Protein AF-A0A7S1KWK2-F1 (afdb_monomer_lite)

Radius of gyration: 17.27 Å; chains: 1; bounding box: 36×42×47 Å

Sequence (120 aa):
AFYGSLAQRAAGAGFAVDVFACSLDQVGLHEMKVFAERTGGYVVMADSFSIHVFRDSFCRVFDCDDDGQLRLGFDAELEVFASRDVGCCGAIGGLSSLGKRGPCVAESEIGCGGTSRWAL

Organism: Alexandrium catenella (NCBI:txid2925)

pLDDT: mean 95.95, std 2.34, range [73.94, 98.12]

Foldseek 3Di:
DVLLVVLVVCLVVQHQDAAAEAAPDDDCCVVNVSRCQANVYYYHYYNDCPDPSNVVVVVLQQDADPVRHGPDDTFDKAADDDDQVAADQADGGHKADPQAADSRFDPHHDHHGNHRMITD

InterPro domains:
  IPR006896 Sec23/Sec24, trunk domain [PF04811] (2-62)
  IPR036465 von Willebrand factor A-like domain superfamily [G3DSA:3.40.50.410] (1-66)
  IPR036465 von Willebrand factor A-like domain superfamily [SSF53300] (2-63)
  IPR037364 Protein transport protein Sec23 [PTHR11141] (2-119)

Structure (mmCIF, N/CA/C/O backbone):
data_AF-A0A7S1KWK2-F1
#
_entry.id   AF-A0A7S1KWK2-F1
#
loop_
_atom_site.group_PDB
_atom_site.id
_atom_site.type_symbol
_atom_site.label_atom_id
_atom_site.label_alt_id
_atom_site.label_comp_id
_atom_site.label_asym_id
_atom_site.label_entity_id
_atom_site.label_seq_id
_atom_site.pdbx_PDB_ins_code
_atom_site.Cartn_x
_atom_site.Cartn_y
_atom_site.Cartn_z
_atom_site.occupancy
_atom_site.B_iso_or_equiv
_atom_site.auth_seq_id
_atom_site.auth_comp_id
_atom_site.auth_asym_id
_atom_site.auth_atom_id
_atom_site.pdbx_PDB_model_num
ATOM 1 N N . ALA A 1 1 ? -2.460 17.843 -1.605 1.00 73.94 1 ALA A N 1
ATOM 2 C CA . ALA A 1 1 ? -1.597 17.707 -2.800 1.00 73.94 1 ALA A CA 1
ATOM 3 C C . ALA A 1 1 ? -2.228 16.716 -3.781 1.00 73.94 1 ALA A C 1
ATOM 5 O O . ALA A 1 1 ? -3.014 15.885 -3.338 1.00 73.94 1 ALA A O 1
ATOM 6 N N . PHE A 1 2 ? -1.907 16.812 -5.076 1.00 96.50 2 PHE A N 1
ATOM 7 C CA . PHE A 1 2 ? -2.543 16.060 -6.174 1.00 96.50 2 PHE A CA 1
ATOM 8 C C . PHE A 1 2 ? -2.559 14.532 -5.976 1.00 96.50 2 PHE A C 1
ATOM 10 O O . PHE A 1 2 ? -3.626 13.927 -6.006 1.00 96.50 2 PHE A O 1
ATOM 17 N N . TYR A 1 3 ? -1.415 13.903 -5.687 1.00 97.50 3 TYR A N 1
ATO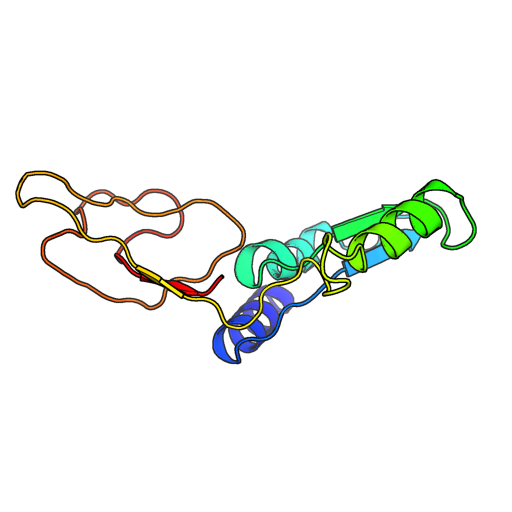M 18 C CA . TYR A 1 3 ? -1.361 12.444 -5.505 1.00 97.50 3 TYR A CA 1
ATOM 19 C C . TYR A 1 3 ? -2.135 11.954 -4.279 1.00 97.50 3 TYR A C 1
ATOM 21 O O . TYR A 1 3 ? -2.722 10.880 -4.315 1.00 97.50 3 TYR A O 1
ATOM 29 N N . GLY A 1 4 ? -2.224 12.765 -3.221 1.00 95.81 4 GLY A N 1
ATOM 30 C CA . GLY A 1 4 ? -3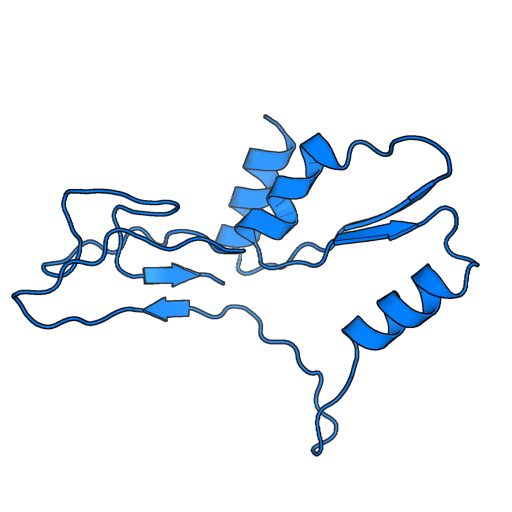.003 12.414 -2.034 1.00 95.81 4 GLY A CA 1
ATOM 31 C C . GLY A 1 4 ? -4.500 12.269 -2.323 1.00 95.81 4 GLY A C 1
ATOM 32 O O . GLY A 1 4 ? -5.125 11.339 -1.821 1.00 95.81 4 GLY A O 1
ATOM 33 N N . SER A 1 5 ? -5.075 13.142 -3.162 1.00 96.69 5 SER A N 1
ATOM 34 C CA . SER A 1 5 ? -6.494 13.032 -3.532 1.00 96.69 5 SER A CA 1
ATOM 35 C C . SER A 1 5 ? -6.756 11.859 -4.478 1.00 96.69 5 SER A C 1
ATOM 37 O O . SER A 1 5 ? -7.808 11.231 -4.388 1.00 96.69 5 SER A O 1
ATOM 39 N N . LEU A 1 6 ? -5.802 11.524 -5.352 1.00 97.44 6 LEU A N 1
ATOM 40 C CA . LEU A 1 6 ? -5.887 10.330 -6.194 1.00 97.44 6 LEU A CA 1
ATOM 41 C C . LEU A 1 6 ? -5.778 9.041 -5.377 1.00 97.44 6 LEU A C 1
ATOM 43 O O . LEU A 1 6 ? -6.608 8.156 -5.553 1.00 97.44 6 LEU A O 1
ATOM 47 N N . ALA A 1 7 ? -4.821 8.955 -4.453 1.00 96.56 7 ALA A N 1
ATOM 48 C CA . ALA A 1 7 ? -4.659 7.795 -3.582 1.00 96.56 7 ALA A CA 1
ATOM 49 C C . ALA A 1 7 ? -5.896 7.571 -2.702 1.00 96.56 7 ALA A C 1
ATOM 51 O O . ALA A 1 7 ? -6.360 6.446 -2.565 1.00 96.56 7 ALA A O 1
ATOM 52 N N . GLN A 1 8 ? -6.493 8.645 -2.173 1.00 94.56 8 GLN A N 1
ATOM 53 C CA . GLN A 1 8 ? -7.749 8.547 -1.427 1.00 94.56 8 GLN A CA 1
ATOM 54 C C . GLN A 1 8 ? -8.910 8.039 -2.296 1.00 94.56 8 GLN A C 1
ATOM 56 O O . GLN A 1 8 ? -9.720 7.244 -1.827 1.00 94.56 8 GLN A O 1
ATOM 61 N N . ARG A 1 9 ? -8.993 8.473 -3.560 1.00 96.88 9 ARG A N 1
ATOM 62 C CA . ARG A 1 9 ? -10.001 7.971 -4.507 1.00 96.88 9 ARG A CA 1
ATOM 63 C C . ARG A 1 9 ? -9.793 6.498 -4.853 1.00 96.88 9 ARG A C 1
ATOM 65 O O . ARG A 1 9 ? -10.779 5.780 -4.936 1.00 96.88 9 ARG A O 1
ATOM 72 N N . ALA A 1 10 ? -8.549 6.070 -5.066 1.00 96.81 10 ALA A N 1
ATOM 73 C CA . ALA A 1 10 ? -8.218 4.677 -5.361 1.00 96.81 10 ALA A CA 1
ATOM 74 C C . ALA A 1 10 ? -8.549 3.764 -4.172 1.00 96.81 10 ALA A C 1
ATOM 76 O O . ALA A 1 10 ? -9.300 2.808 -4.339 1.00 96.81 10 ALA A O 1
ATOM 77 N N . ALA A 1 11 ? -8.104 4.135 -2.965 1.00 95.06 11 ALA A N 1
ATOM 78 C CA . ALA A 1 11 ? -8.408 3.399 -1.739 1.00 95.06 11 ALA A CA 1
ATOM 79 C C . ALA A 1 11 ? -9.923 3.295 -1.493 1.00 95.06 11 ALA A C 1
ATOM 81 O O . ALA A 1 11 ? -10.435 2.222 -1.204 1.00 95.06 11 ALA A O 1
ATOM 82 N N . GLY A 1 12 ? -10.667 4.394 -1.675 1.00 93.44 12 GLY A N 1
ATOM 83 C CA . GLY A 1 12 ? -12.127 4.389 -1.529 1.00 93.44 12 GLY A CA 1
ATOM 84 C C . GLY A 1 12 ? -12.876 3.569 -2.588 1.00 93.44 12 GLY A C 1
ATOM 85 O O . GLY A 1 12 ? -14.059 3.301 -2.407 1.00 93.44 12 GLY A O 1
ATOM 86 N N . ALA A 1 13 ? -12.211 3.193 -3.682 1.00 94.94 13 ALA A N 1
ATOM 87 C CA . ALA A 1 13 ? -12.751 2.337 -4.735 1.00 94.94 13 ALA A CA 1
ATOM 88 C C . ALA A 1 13 ? -12.262 0.878 -4.641 1.00 94.94 13 ALA A C 1
ATOM 90 O O . ALA A 1 13 ? -12.579 0.096 -5.534 1.00 94.94 13 ALA A O 1
ATOM 91 N N . GLY A 1 14 ? -11.483 0.520 -3.611 1.00 94.81 14 GLY A N 1
ATOM 92 C CA . GLY A 1 14 ? -10.914 -0.825 -3.458 1.00 94.81 14 GLY A CA 1
ATOM 93 C C . GLY A 1 14 ? -9.778 -1.134 -4.443 1.00 94.81 14 GLY A C 1
ATOM 94 O O . GLY A 1 14 ? -9.516 -2.295 -4.747 1.00 94.81 14 GLY A O 1
ATOM 95 N N . PHE A 1 15 ? -9.115 -0.109 -4.994 1.00 96.06 15 PHE A N 1
ATOM 96 C CA . PHE A 1 15 ? -8.027 -0.286 -5.959 1.00 96.06 15 PHE A CA 1
ATOM 97 C C . PHE A 1 15 ? -6.650 -0.135 -5.317 1.00 96.06 15 PHE A C 1
ATOM 99 O O . PHE A 1 15 ? -6.358 0.895 -4.707 1.00 96.06 15 PHE A O 1
ATOM 106 N N . ALA A 1 16 ? -5.781 -1.113 -5.575 1.00 95.62 16 ALA A N 1
ATOM 107 C CA . ALA A 1 16 ? -4.345 -1.015 -5.345 1.00 95.62 16 ALA A CA 1
ATOM 108 C C . ALA A 1 16 ? -3.660 -0.202 -6.460 1.00 95.62 16 ALA A C 1
ATOM 110 O O . ALA A 1 16 ? -4.049 -0.274 -7.629 1.00 95.62 16 ALA A O 1
ATOM 111 N N . VAL A 1 17 ? -2.635 0.577 -6.105 1.00 97.38 17 VAL A N 1
ATOM 112 C CA . VAL A 1 17 ? -1.812 1.342 -7.049 1.00 97.38 17 VAL A CA 1
ATOM 113 C C . VAL A 1 17 ? -0.336 1.063 -6.788 1.00 97.38 17 VAL A C 1
ATOM 115 O O . VAL A 1 17 ? 0.225 1.529 -5.796 1.00 97.38 17 VAL A O 1
ATOM 118 N N . ASP A 1 18 ? 0.295 0.356 -7.723 1.00 97.44 18 ASP A N 1
ATOM 119 C CA . ASP A 1 18 ? 1.727 0.062 -7.697 1.00 97.44 18 ASP A CA 1
ATOM 120 C C . ASP A 1 18 ? 2.532 1.129 -8.454 1.00 97.44 18 ASP A C 1
ATOM 122 O O . ASP A 1 18 ? 2.102 1.651 -9.487 1.00 97.44 18 ASP A O 1
ATOM 126 N N . VAL A 1 19 ? 3.740 1.428 -7.974 1.00 97.25 19 VAL A N 1
ATOM 127 C CA . VAL A 1 19 ? 4.677 2.363 -8.605 1.00 97.25 19 VAL A CA 1
ATOM 128 C C . VAL A 1 19 ? 5.978 1.642 -8.944 1.00 97.25 19 VAL A C 1
ATOM 130 O O . VAL A 1 19 ? 6.837 1.421 -8.090 1.00 97.25 19 VAL A O 1
ATOM 133 N N . PHE A 1 20 ? 6.142 1.326 -10.226 1.00 97.12 20 PHE A N 1
ATOM 134 C CA . PHE A 1 20 ? 7.377 0.794 -10.797 1.00 97.12 20 PHE A CA 1
ATOM 135 C C . PHE A 1 20 ? 8.140 1.922 -11.494 1.00 97.12 20 PHE A C 1
ATOM 137 O O . PHE A 1 20 ? 7.766 2.347 -12.587 1.00 97.12 20 PHE A O 1
ATOM 144 N N . ALA A 1 21 ? 9.203 2.421 -10.868 1.00 96.31 21 ALA A N 1
ATOM 145 C CA . ALA A 1 21 ? 9.949 3.568 -11.369 1.00 96.31 21 ALA A CA 1
ATOM 146 C C . ALA A 1 21 ? 11.405 3.201 -11.667 1.00 96.31 21 ALA A C 1
ATOM 148 O O . ALA A 1 21 ? 12.168 2.881 -10.758 1.00 96.31 21 ALA A O 1
ATOM 149 N N . CYS A 1 22 ? 11.794 3.273 -12.942 1.00 96.38 22 CYS A N 1
ATOM 150 C CA . CYS A 1 22 ? 13.168 3.028 -13.364 1.00 96.38 22 CYS A CA 1
ATOM 151 C C . CYS A 1 22 ? 13.775 4.254 -14.043 1.00 96.38 22 CYS A C 1
ATOM 153 O O . CYS A 1 22 ? 13.293 4.663 -15.099 1.00 96.38 22 CYS A O 1
ATOM 155 N N . SER A 1 23 ? 14.808 4.838 -13.440 1.00 96.69 23 SER A N 1
ATOM 156 C CA . SER A 1 23 ? 15.481 6.038 -13.941 1.00 96.69 23 SER A CA 1
ATOM 157 C C . SER A 1 23 ? 16.803 6.253 -13.202 1.00 96.69 23 SER A C 1
ATOM 159 O O . SER A 1 23 ? 16.900 5.940 -12.020 1.00 96.69 23 SER A O 1
ATOM 161 N N . LEU A 1 24 ? 17.796 6.838 -13.879 1.00 95.75 24 LEU A N 1
ATOM 162 C CA . LEU A 1 24 ? 19.030 7.316 -13.236 1.00 95.75 24 LEU A CA 1
ATOM 163 C C . LEU A 1 24 ? 18.801 8.600 -12.419 1.00 95.75 24 LEU A C 1
ATOM 165 O O . LEU A 1 24 ? 19.543 8.877 -11.480 1.00 95.75 24 LEU A O 1
ATOM 169 N N . ASP A 1 25 ? 17.762 9.362 -12.768 1.00 97.31 25 ASP A N 1
ATOM 170 C CA . ASP A 1 25 ? 17.330 10.577 -12.074 1.00 97.31 25 ASP A CA 1
ATOM 171 C C . ASP A 1 25 ? 16.062 10.346 -11.238 1.00 97.31 25 ASP A C 1
ATOM 173 O O . ASP A 1 25 ? 15.321 9.379 -11.438 1.00 97.31 25 ASP A O 1
ATOM 177 N N . GLN A 1 26 ? 15.764 11.278 -10.327 1.00 95.94 26 GLN A N 1
ATOM 178 C CA . GLN A 1 26 ? 14.557 11.228 -9.500 1.00 95.94 26 GLN A CA 1
ATOM 179 C C . GLN A 1 26 ? 13.270 11.293 -10.334 1.00 95.94 26 GLN A C 1
ATOM 181 O O . GLN A 1 26 ? 13.113 12.127 -11.220 1.00 95.94 26 GLN A O 1
ATOM 186 N N . VAL A 1 27 ? 12.305 10.448 -9.968 1.00 95.56 27 VAL A N 1
ATOM 187 C CA . VAL A 1 27 ? 11.022 10.277 -10.681 1.00 95.56 27 VAL A CA 1
ATOM 188 C C . VAL A 1 27 ? 9.819 10.910 -9.974 1.00 95.56 27 VAL A C 1
ATOM 190 O O . VAL A 1 27 ? 8.683 10.705 -10.388 1.00 95.56 27 VAL A O 1
ATOM 193 N N . GLY A 1 28 ? 10.040 11.634 -8.872 1.00 96.06 28 GLY A N 1
ATOM 194 C CA . GLY A 1 28 ? 8.952 12.169 -8.042 1.00 96.06 28 GLY A CA 1
ATOM 195 C C . GLY A 1 28 ? 8.272 11.116 -7.156 1.00 96.06 28 GLY A C 1
ATOM 196 O O . GLY A 1 28 ? 7.072 11.183 -6.883 1.00 96.06 28 GLY A O 1
ATOM 197 N N . LEU A 1 29 ? 9.021 10.091 -6.724 1.00 95.44 29 LEU A N 1
ATOM 198 C CA . LEU A 1 29 ? 8.474 9.044 -5.856 1.00 95.44 29 LEU A CA 1
ATOM 199 C C . LEU A 1 29 ? 8.030 9.603 -4.499 1.00 95.44 29 LEU A C 1
ATOM 201 O O . LEU A 1 29 ? 7.067 9.108 -3.922 1.00 95.44 29 LEU A O 1
ATOM 205 N N . HIS A 1 30 ? 8.701 10.634 -3.985 1.00 95.19 30 HIS A N 1
ATOM 206 C CA . HIS A 1 30 ? 8.354 11.222 -2.694 1.00 95.19 30 HIS A CA 1
ATOM 207 C C . HIS A 1 30 ? 6.913 11.751 -2.676 1.00 95.19 30 HIS A C 1
ATOM 209 O O . HIS A 1 30 ? 6.189 11.572 -1.698 1.00 95.19 30 HIS A O 1
ATOM 215 N N . GLU A 1 31 ? 6.483 12.350 -3.779 1.00 96.62 31 GLU A N 1
ATOM 216 C CA . GLU A 1 31 ? 5.140 12.867 -3.976 1.00 96.62 31 GLU A CA 1
ATOM 217 C C . GLU A 1 31 ? 4.126 11.742 -4.235 1.00 96.62 31 GLU A C 1
ATOM 219 O O . GLU A 1 31 ? 2.968 11.863 -3.831 1.00 96.62 31 GLU A O 1
ATOM 224 N N . MET A 1 32 ? 4.556 10.649 -4.878 1.00 97.00 32 MET A N 1
ATOM 225 C CA . MET A 1 32 ? 3.712 9.504 -5.253 1.00 97.00 32 MET A CA 1
ATOM 226 C C . MET A 1 32 ? 3.608 8.402 -4.190 1.00 97.00 32 MET A C 1
ATOM 228 O O . MET A 1 32 ? 2.689 7.589 -4.266 1.00 97.00 32 MET A O 1
ATOM 232 N N . LYS A 1 33 ? 4.481 8.371 -3.173 1.00 94.81 33 LYS A N 1
ATOM 233 C CA . LYS A 1 33 ? 4.530 7.298 -2.154 1.00 94.81 33 LYS A CA 1
ATOM 234 C C . LYS A 1 33 ? 3.201 7.066 -1.428 1.00 94.81 33 LYS A C 1
ATOM 236 O O . LYS A 1 33 ? 2.930 5.964 -0.965 1.00 94.81 33 LYS A O 1
ATOM 241 N N . VAL A 1 34 ? 2.352 8.094 -1.392 1.00 96.38 34 VAL A N 1
ATOM 242 C CA . VAL A 1 34 ? 1.015 8.056 -0.792 1.00 96.38 34 VAL A CA 1
ATOM 243 C C . VAL A 1 34 ? 0.083 7.018 -1.429 1.00 96.38 34 VAL A C 1
ATOM 245 O O . VAL A 1 34 ? -0.875 6.606 -0.783 1.00 96.38 34 VAL A O 1
ATOM 248 N N . PHE A 1 35 ? 0.345 6.582 -2.667 1.00 97.06 35 PHE A N 1
ATOM 249 C CA . PHE A 1 35 ? -0.379 5.469 -3.283 1.00 97.06 35 PHE A CA 1
ATOM 250 C C . PHE A 1 35 ? -0.178 4.179 -2.483 1.00 97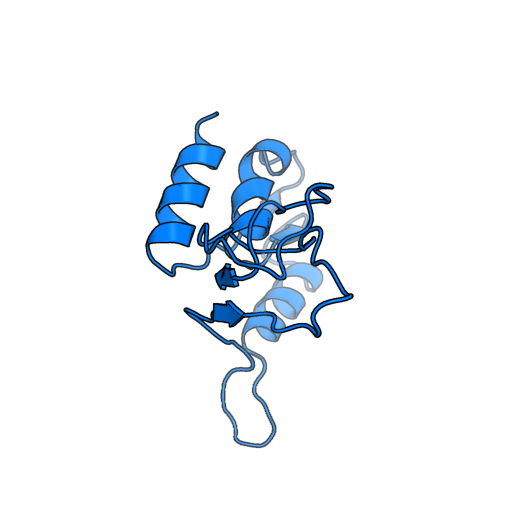.06 35 PHE A C 1
ATOM 252 O O . PHE A 1 35 ? -1.133 3.670 -1.902 1.00 97.06 35 PHE A O 1
ATOM 259 N N . ALA A 1 36 ? 1.069 3.738 -2.330 1.00 95.00 36 ALA A N 1
ATOM 260 C CA . ALA A 1 36 ? 1.405 2.555 -1.543 1.00 95.00 36 ALA A CA 1
ATOM 261 C C . ALA A 1 36 ? 0.997 2.683 -0.067 1.00 95.00 36 ALA A C 1
ATOM 263 O O . ALA A 1 36 ? 0.486 1.738 0.526 1.00 95.00 36 ALA A O 1
ATOM 264 N N . GLU A 1 37 ? 1.147 3.876 0.521 1.00 94.50 37 GLU A N 1
ATOM 265 C CA . GLU A 1 37 ? 0.754 4.128 1.915 1.00 94.50 37 GLU A CA 1
ATOM 266 C C . GLU A 1 37 ? -0.762 3.998 2.158 1.00 94.50 37 GLU A C 1
ATOM 268 O O . GLU A 1 37 ? -1.168 3.781 3.296 1.00 94.50 37 GLU A O 1
ATOM 273 N N . ARG A 1 38 ? -1.611 4.149 1.131 1.00 95.25 38 ARG A N 1
ATOM 274 C CA . ARG A 1 38 ? -3.080 4.146 1.290 1.00 95.25 38 ARG A CA 1
ATOM 275 C C . ARG A 1 38 ? -3.798 2.965 0.660 1.00 95.25 38 ARG A C 1
ATOM 277 O O . ARG A 1 38 ? -4.941 2.733 1.043 1.00 95.25 38 ARG A O 1
ATOM 284 N N . THR A 1 39 ? -3.187 2.311 -0.322 1.00 96.12 39 THR A N 1
ATOM 285 C CA . THR A 1 39 ? -3.821 1.247 -1.114 1.00 96.12 39 THR A CA 1
ATOM 286 C C . THR A 1 39 ? -3.096 -0.095 -1.007 1.00 96.12 39 THR A C 1
ATOM 288 O O . THR A 1 39 ? -3.334 -0.965 -1.839 1.00 96.12 39 THR A O 1
ATOM 291 N N . GLY A 1 40 ? -2.074 -0.192 -0.149 1.00 95.25 40 GLY A N 1
ATOM 292 C CA . GLY A 1 40 ? -1.268 -1.407 -0.000 1.00 95.25 40 GLY A CA 1
ATOM 293 C C . GLY A 1 40 ? -0.424 -1.792 -1.224 1.00 95.25 40 GLY A C 1
ATOM 294 O O . GLY A 1 40 ? 0.123 -2.890 -1.258 1.00 95.25 40 GLY A O 1
ATOM 295 N N . GLY A 1 41 ? -0.307 -0.910 -2.224 1.00 96.06 41 GLY A N 1
ATOM 296 C CA . GLY A 1 41 ? 0.421 -1.187 -3.465 1.00 96.06 41 GLY A CA 1
ATOM 297 C C . GLY A 1 41 ? 1.941 -1.229 -3.286 1.00 96.06 41 GLY A C 1
ATOM 298 O O . GLY A 1 41 ? 2.501 -0.699 -2.323 1.00 96.06 41 GLY A O 1
ATOM 299 N N . TYR A 1 42 ? 2.632 -1.835 -4.244 1.00 96.38 42 TYR A N 1
ATOM 300 C CA . TYR A 1 42 ? 4.083 -1.956 -4.257 1.00 96.38 42 TYR A CA 1
ATOM 301 C C . TYR A 1 42 ? 4.780 -0.689 -4.749 1.00 96.38 42 TYR A C 1
ATOM 303 O O . TYR A 1 42 ? 4.294 0.040 -5.610 1.00 96.38 42 TYR A O 1
ATOM 311 N N . VAL A 1 43 ? 5.995 -0.469 -4.250 1.00 96.62 43 VAL A N 1
ATOM 312 C CA . VAL A 1 43 ? 6.930 0.521 -4.791 1.00 96.62 43 VAL A CA 1
ATOM 313 C C . VAL A 1 43 ? 8.231 -0.185 -5.124 1.00 96.62 43 VAL A C 1
ATOM 315 O O . VAL A 1 43 ? 8.890 -0.725 -4.238 1.00 96.62 43 VAL A O 1
ATOM 318 N N . VAL A 1 44 ? 8.622 -0.149 -6.395 1.00 96.12 44 VAL A N 1
ATOM 319 C CA . VAL A 1 44 ? 9.886 -0.718 -6.871 1.00 96.12 44 VAL A CA 1
ATOM 320 C C . VAL A 1 44 ? 10.653 0.361 -7.620 1.00 96.12 44 VAL A C 1
ATOM 322 O O . VAL A 1 44 ? 10.147 0.938 -8.583 1.00 96.12 44 VAL A O 1
ATOM 325 N N . MET A 1 45 ? 11.884 0.618 -7.177 1.00 95.44 45 MET A N 1
ATOM 326 C CA . MET A 1 45 ? 12.797 1.573 -7.800 1.00 95.44 45 MET A CA 1
ATOM 327 C C . MET A 1 45 ? 14.033 0.858 -8.343 1.00 95.44 45 MET A C 1
ATOM 329 O O . MET A 1 45 ? 14.587 -0.017 -7.677 1.00 95.44 45 MET A O 1
ATOM 333 N N . ALA A 1 46 ? 14.471 1.243 -9.538 1.00 96.06 46 ALA A N 1
ATOM 334 C CA . ALA A 1 46 ? 15.707 0.766 -10.151 1.00 96.06 46 ALA A CA 1
ATOM 335 C C . ALA A 1 46 ? 16.287 1.811 -11.122 1.00 96.06 46 ALA A C 1
ATOM 337 O O . ALA A 1 46 ? 15.651 2.818 -11.414 1.00 96.06 46 ALA A O 1
ATOM 338 N N . ASP A 1 47 ? 17.476 1.556 -11.665 1.00 96.25 47 ASP A N 1
ATOM 339 C CA . ASP A 1 47 ? 18.109 2.463 -12.637 1.00 96.25 47 ASP A CA 1
ATOM 340 C C . ASP A 1 47 ? 17.541 2.287 -14.059 1.00 96.25 47 ASP A C 1
ATOM 342 O O . ASP A 1 47 ? 17.497 3.220 -14.857 1.00 96.25 47 ASP A O 1
ATOM 346 N N . SER A 1 48 ? 17.105 1.069 -14.400 1.00 96.62 48 SER A N 1
ATOM 347 C CA . SER A 1 48 ? 16.523 0.715 -15.700 1.00 96.62 48 SER A CA 1
ATOM 348 C C . SER A 1 48 ? 15.643 -0.530 -15.575 1.00 96.62 48 SER A C 1
ATOM 350 O O . SER A 1 48 ? 15.947 -1.443 -14.810 1.00 96.62 48 SER A O 1
ATOM 352 N N . PHE A 1 49 ? 14.598 -0.618 -16.397 1.00 96.44 49 PHE A N 1
ATOM 353 C CA . PHE A 1 49 ? 13.728 -1.795 -16.483 1.00 96.44 4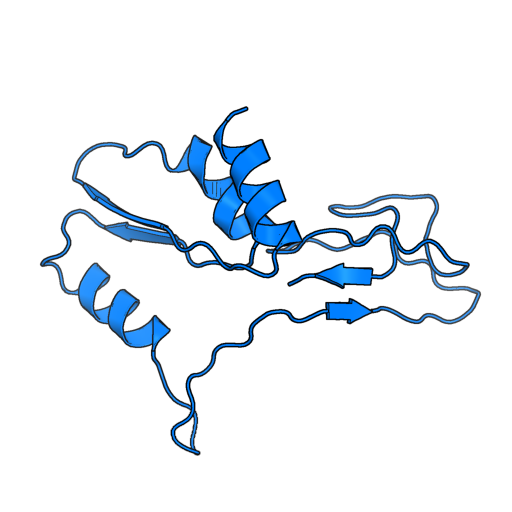9 PHE A CA 1
ATOM 354 C C . PHE A 1 49 ? 14.448 -3.058 -16.991 1.00 96.44 49 PHE A C 1
ATOM 356 O O . PHE A 1 49 ? 13.966 -4.172 -16.804 1.00 96.44 49 PHE A O 1
ATOM 363 N N . SER A 1 50 ? 15.602 -2.918 -17.649 1.00 95.56 50 SER A N 1
ATOM 364 C CA . SER A 1 50 ? 16.336 -4.058 -18.213 1.00 95.56 50 SER A CA 1
ATOM 365 C C . SER A 1 50 ? 17.201 -4.802 -17.192 1.00 95.56 50 SER A C 1
ATOM 367 O O . SER A 1 50 ? 17.670 -5.903 -17.488 1.00 95.56 50 SER A O 1
ATOM 369 N N . ILE A 1 51 ? 17.452 -4.217 -16.016 1.00 95.12 51 ILE A N 1
ATOM 370 C CA . ILE A 1 51 ? 18.369 -4.800 -15.031 1.00 95.12 51 ILE A CA 1
ATOM 371 C C . ILE A 1 51 ? 17.697 -5.929 -14.247 1.00 95.12 51 ILE A C 1
ATOM 373 O O . ILE A 1 51 ? 16.488 -5.920 -14.011 1.00 95.12 51 ILE A O 1
ATOM 377 N N . HIS A 1 52 ? 18.507 -6.885 -13.796 1.00 95.06 52 HIS A N 1
ATOM 378 C CA . HIS A 1 52 ? 18.033 -8.047 -13.040 1.00 95.06 52 HIS A CA 1
ATOM 379 C C . HIS A 1 52 ? 17.239 -7.663 -11.789 1.00 95.06 52 HIS A C 1
ATOM 381 O O . HIS A 1 52 ? 16.188 -8.237 -11.546 1.00 95.06 52 HIS A O 1
ATOM 387 N N . VAL A 1 53 ? 17.669 -6.626 -11.062 1.00 94.56 53 VAL A N 1
ATOM 388 C CA . VAL A 1 53 ? 16.977 -6.149 -9.853 1.00 94.56 53 VAL A CA 1
ATOM 389 C C . VAL A 1 53 ? 15.508 -5.811 -10.125 1.00 94.56 53 VAL A C 1
ATOM 391 O O . VAL A 1 53 ? 14.641 -6.244 -9.368 1.00 94.56 53 VAL A O 1
ATOM 394 N N . PHE A 1 54 ? 15.210 -5.084 -11.209 1.00 97.12 54 PHE A N 1
ATOM 395 C CA . PHE A 1 54 ? 13.827 -4.764 -11.567 1.00 97.12 54 PHE A CA 1
ATOM 396 C C . PHE A 1 54 ? 13.065 -6.017 -11.997 1.00 97.12 54 PHE A C 1
ATOM 398 O O . PHE A 1 54 ? 11.981 -6.281 -11.485 1.00 97.12 54 PHE A O 1
ATOM 405 N N . ARG A 1 55 ? 13.641 -6.798 -12.917 1.00 97.12 55 ARG A N 1
ATOM 406 C CA . ARG A 1 55 ? 12.984 -7.977 -13.496 1.00 97.12 55 ARG A CA 1
ATOM 407 C C . ARG A 1 55 ? 12.618 -9.005 -12.430 1.00 97.12 55 ARG A C 1
ATOM 409 O O . ARG A 1 55 ? 11.484 -9.465 -12.405 1.00 97.12 55 ARG A O 1
ATOM 416 N N . ASP A 1 56 ? 13.544 -9.307 -11.527 1.00 97.00 56 ASP A N 1
ATOM 417 C CA . ASP A 1 56 ? 13.329 -10.287 -10.464 1.00 97.00 56 ASP A CA 1
ATOM 418 C C . ASP A 1 56 ? 12.295 -9.779 -9.450 1.00 97.00 56 ASP A C 1
ATOM 420 O O . ASP A 1 56 ? 11.443 -10.542 -9.000 1.00 97.00 56 ASP A O 1
ATOM 424 N N . SER A 1 57 ? 12.321 -8.482 -9.122 1.00 97.31 57 SER A N 1
ATOM 425 C CA . SER A 1 57 ? 11.324 -7.869 -8.232 1.00 97.31 57 SER A CA 1
ATOM 426 C C . SER A 1 57 ? 9.930 -7.860 -8.858 1.00 97.31 57 SER A C 1
ATOM 428 O O . SER A 1 57 ? 8.959 -8.162 -8.175 1.00 97.31 57 SER A O 1
ATOM 430 N N . PHE A 1 58 ? 9.829 -7.560 -10.156 1.00 97.31 58 PHE A N 1
ATOM 431 C CA . PHE A 1 58 ? 8.565 -7.574 -10.888 1.00 97.31 58 PHE A CA 1
ATOM 432 C C . PHE A 1 58 ? 7.983 -8.987 -10.989 1.00 97.31 58 PHE A C 1
ATOM 434 O O . PHE A 1 58 ? 6.791 -9.162 -10.774 1.00 97.31 58 PHE A O 1
ATOM 441 N N . CYS A 1 59 ? 8.811 -10.006 -11.245 1.00 96.38 59 CYS A N 1
ATOM 442 C CA . CYS A 1 59 ? 8.355 -11.398 -11.241 1.00 96.38 59 CYS A CA 1
ATOM 443 C C . CYS A 1 59 ? 7.767 -11.808 -9.883 1.00 96.38 59 CYS A C 1
ATOM 445 O O . CYS A 1 59 ? 6.707 -12.424 -9.856 1.00 96.38 59 CYS A O 1
ATOM 447 N N . ARG A 1 60 ? 8.404 -11.409 -8.771 1.00 96.81 60 ARG A N 1
ATOM 448 C CA . ARG A 1 60 ? 7.948 -11.753 -7.410 1.00 96.81 60 ARG A CA 1
ATOM 449 C C . ARG A 1 60 ? 6.568 -11.213 -7.048 1.00 96.81 60 ARG A C 1
ATOM 451 O O . ARG A 1 60 ? 5.896 -11.797 -6.207 1.00 96.81 60 ARG A O 1
ATOM 458 N N . VAL A 1 61 ? 6.128 -10.120 -7.673 1.00 97.00 61 VAL A N 1
ATOM 459 C CA . VAL A 1 61 ? 4.761 -9.596 -7.485 1.00 97.00 61 VAL A CA 1
ATOM 460 C C . VAL A 1 61 ? 3.712 -10.642 -7.877 1.00 97.00 61 VAL A C 1
ATOM 462 O O . VAL A 1 61 ? 2.622 -10.668 -7.312 1.00 97.00 61 VAL A O 1
ATOM 465 N N . PHE A 1 62 ? 4.055 -11.531 -8.810 1.00 97.19 62 PHE A N 1
ATOM 466 C CA . PHE A 1 62 ? 3.178 -12.576 -9.326 1.00 97.19 62 PHE A CA 1
ATOM 467 C C . PHE A 1 62 ? 3.547 -13.971 -8.813 1.00 97.19 62 PHE A C 1
ATOM 469 O O . PHE A 1 62 ? 3.174 -14.965 -9.436 1.00 97.19 62 PHE A O 1
ATOM 476 N N . ASP A 1 63 ? 4.285 -14.061 -7.704 1.00 97.56 63 ASP A N 1
ATOM 477 C CA . ASP A 1 63 ? 4.571 -15.350 -7.083 1.00 97.56 63 ASP A CA 1
ATOM 478 C C . ASP A 1 63 ? 3.260 -16.042 -6.689 1.00 97.56 63 ASP A C 1
ATOM 480 O O . ASP A 1 63 ? 2.356 -15.443 -6.090 1.00 97.56 63 ASP A O 1
ATOM 484 N N . CYS A 1 64 ? 3.181 -17.330 -7.011 1.00 98.12 64 CYS A N 1
ATOM 485 C CA . CYS A 1 64 ? 2.068 -18.174 -6.612 1.00 98.12 64 CYS A CA 1
ATOM 486 C C . CYS A 1 64 ? 2.353 -18.908 -5.294 1.00 98.12 64 CYS A C 1
ATOM 488 O O . CYS A 1 64 ? 3.507 -19.118 -4.911 1.00 98.12 64 CYS A O 1
ATOM 490 N N . ASP A 1 65 ? 1.292 -19.295 -4.593 1.00 96.75 65 ASP A N 1
ATOM 491 C CA . ASP A 1 65 ? 1.345 -20.248 -3.488 1.00 96.75 65 ASP A CA 1
ATOM 492 C C . ASP A 1 65 ? 1.402 -21.709 -3.980 1.00 96.75 65 ASP A C 1
ATOM 494 O O . ASP A 1 65 ? 1.505 -21.981 -5.180 1.00 96.75 65 ASP A O 1
ATOM 498 N N . ASP A 1 66 ? 1.365 -22.654 -3.036 1.00 97.44 66 ASP A N 1
ATOM 499 C CA . ASP A 1 66 ? 1.455 -24.094 -3.313 1.00 97.44 66 ASP A CA 1
ATOM 500 C C . ASP A 1 66 ? 0.262 -24.616 -4.145 1.00 97.44 66 ASP A C 1
ATOM 502 O O . ASP A 1 66 ? 0.384 -25.642 -4.816 1.00 97.44 66 ASP A O 1
ATOM 506 N N . ASP A 1 67 ? -0.859 -23.884 -4.157 1.00 97.31 67 ASP A N 1
ATOM 507 C CA . ASP A 1 67 ? -2.067 -24.178 -4.937 1.00 97.31 67 ASP A CA 1
ATOM 508 C C . ASP A 1 67 ? -2.070 -23.472 -6.311 1.00 97.31 67 ASP A C 1
ATOM 510 O O . ASP A 1 67 ? -3.042 -23.543 -7.075 1.00 97.31 67 ASP A O 1
ATOM 514 N N . GLY A 1 68 ? -0.977 -22.783 -6.655 1.00 97.12 68 GLY A N 1
ATOM 515 C CA . GLY A 1 68 ? -0.816 -22.070 -7.918 1.00 97.12 68 GLY A CA 1
ATOM 516 C C . GLY A 1 68 ? -1.589 -20.751 -8.001 1.00 97.12 68 GLY A C 1
ATOM 517 O O . GLY A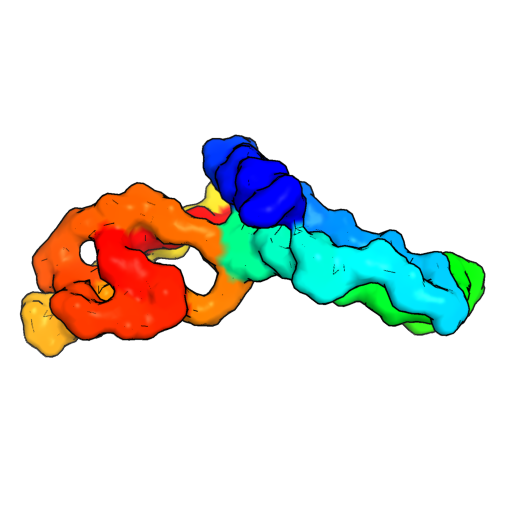 1 68 ? -1.710 -20.203 -9.099 1.00 97.12 68 GLY A O 1
ATOM 518 N N . GLN A 1 69 ? -2.103 -20.224 -6.886 1.00 97.62 69 GLN A N 1
ATOM 519 C CA . GLN A 1 69 ? -2.811 -18.942 -6.838 1.00 97.62 69 GLN A CA 1
ATOM 520 C C . GLN A 1 69 ? -1.849 -17.794 -6.545 1.00 97.62 69 GLN A C 1
ATOM 522 O O . GLN A 1 69 ? -0.895 -17.957 -5.791 1.00 97.62 69 GLN A O 1
ATOM 527 N N . LEU A 1 70 ? -2.110 -16.615 -7.117 1.00 97.50 70 LEU A N 1
ATOM 528 C CA . LEU A 1 70 ? -1.327 -15.414 -6.817 1.00 97.50 70 LEU A CA 1
ATOM 529 C C . LEU A 1 70 ? -1.379 -15.104 -5.319 1.00 97.50 70 LEU A C 1
ATOM 531 O O . LEU A 1 70 ? -2.457 -15.063 -4.728 1.00 97.50 70 LEU A O 1
ATOM 535 N N . ARG A 1 71 ? -0.226 -14.786 -4.724 1.00 96.50 71 ARG A N 1
ATOM 536 C CA . ARG A 1 71 ? -0.110 -14.378 -3.313 1.00 96.50 71 ARG A CA 1
ATOM 537 C C . ARG A 1 71 ? -0.528 -12.924 -3.076 1.00 96.50 71 ARG A C 1
ATOM 539 O O . ARG A 1 71 ? 0.172 -12.166 -2.409 1.00 96.50 71 ARG A O 1
ATOM 546 N N . LEU A 1 72 ? -1.672 -12.536 -3.632 1.00 95.19 72 LEU A N 1
ATOM 547 C CA . LEU A 1 72 ? -2.236 -11.192 -3.560 1.00 95.19 72 LEU A CA 1
ATOM 548 C C . LEU A 1 72 ? -3.649 -11.252 -2.973 1.00 95.19 72 LEU A C 1
ATOM 550 O O . LEU A 1 72 ? -4.430 -12.146 -3.290 1.00 95.19 72 LEU A O 1
ATOM 554 N N . GLY A 1 73 ? -3.974 -10.278 -2.127 1.00 94.25 73 GLY A N 1
ATOM 555 C CA . GLY A 1 73 ? -5.322 -10.040 -1.619 1.00 94.25 73 GLY A CA 1
ATOM 556 C C . GLY A 1 73 ? -5.788 -8.654 -2.046 1.00 94.25 73 GLY A C 1
ATOM 557 O O . GLY A 1 73 ? -4.989 -7.722 -2.069 1.00 94.25 73 GLY A O 1
ATOM 558 N N . PHE A 1 74 ? -7.067 -8.524 -2.388 1.00 94.19 74 PHE A N 1
ATOM 559 C CA . PHE A 1 74 ? -7.663 -7.268 -2.844 1.00 94.19 74 PHE A CA 1
ATOM 560 C C . PHE A 1 74 ? -8.953 -6.988 -2.080 1.00 94.19 74 PHE A C 1
ATOM 562 O O . PHE A 1 74 ? -9.626 -7.930 -1.659 1.00 94.19 74 PHE A O 1
ATOM 569 N N . ASP A 1 75 ? -9.286 -5.702 -1.942 1.00 93.62 75 ASP A N 1
ATOM 570 C CA . ASP A 1 75 ? -10.515 -5.216 -1.297 1.00 93.62 75 ASP A CA 1
ATOM 571 C C . ASP A 1 75 ? -10.739 -5.830 0.098 1.00 93.62 75 ASP A C 1
ATOM 573 O O . ASP A 1 75 ? -11.832 -6.258 0.471 1.00 93.62 75 ASP A O 1
ATOM 577 N N . ALA A 1 76 ? -9.649 -5.943 0.862 1.00 95.00 76 ALA A N 1
ATOM 578 C CA . ALA A 1 76 ? -9.668 -6.548 2.180 1.00 95.00 76 ALA A CA 1
ATOM 579 C C . ALA A 1 76 ? -9.991 -5.503 3.251 1.00 95.00 76 ALA A C 1
ATOM 581 O O . ALA A 1 76 ? -9.527 -4.363 3.214 1.00 95.00 76 ALA A O 1
ATOM 582 N N . GLU A 1 77 ? -10.738 -5.924 4.266 1.00 95.81 77 GLU A N 1
ATOM 583 C CA . GLU A 1 77 ? -11.025 -5.105 5.435 1.00 95.81 77 GLU A CA 1
ATOM 584 C C . GLU A 1 77 ? -10.487 -5.767 6.701 1.00 95.81 77 GLU A C 1
ATOM 586 O O . GLU A 1 77 ? -10.718 -6.947 6.971 1.00 95.81 77 GLU A O 1
ATOM 591 N N . LEU A 1 78 ? -9.809 -4.970 7.518 1.00 96.31 78 LEU A N 1
ATOM 592 C CA . LEU A 1 78 ? -9.359 -5.342 8.847 1.00 96.31 78 LEU A CA 1
ATOM 593 C C . LEU A 1 78 ? -10.272 -4.692 9.882 1.00 96.31 78 LEU A C 1
ATOM 595 O O . LEU A 1 78 ? -10.364 -3.466 9.944 1.00 96.31 78 LEU A O 1
ATOM 599 N N . GLU A 1 79 ? -10.899 -5.498 10.737 1.00 97.31 79 GLU A N 1
ATOM 600 C CA . GLU A 1 79 ? -11.660 -5.008 11.885 1.00 97.31 79 GLU A CA 1
ATOM 601 C C . GLU A 1 79 ? -11.099 -5.552 13.203 1.00 97.31 79 GLU A C 1
ATOM 603 O O . GLU A 1 79 ? -10.876 -6.752 13.356 1.00 97.31 79 GLU A O 1
ATOM 608 N N . VAL A 1 80 ? -10.899 -4.655 14.171 1.00 97.00 80 VAL A N 1
ATOM 609 C CA . VAL A 1 80 ? -10.396 -4.982 15.507 1.00 97.00 80 VAL A CA 1
ATOM 610 C C . VAL A 1 80 ? -11.526 -4.941 16.530 1.00 97.00 80 VAL A C 1
ATOM 612 O O . VAL A 1 80 ? -12.176 -3.915 16.742 1.00 97.00 80 VAL A O 1
ATOM 615 N N . PHE A 1 81 ? -11.690 -6.057 17.236 1.00 95.75 81 PHE A N 1
ATOM 616 C CA . PHE A 1 81 ? -12.554 -6.182 18.405 1.00 95.75 81 PHE A CA 1
ATOM 617 C C . PHE A 1 81 ? -11.688 -6.326 19.651 1.00 95.75 81 PHE A C 1
ATOM 619 O O . PHE A 1 81 ? -10.720 -7.084 19.655 1.00 95.75 81 PHE A O 1
ATOM 626 N N . ALA A 1 82 ? -12.044 -5.612 20.714 1.00 95.06 82 ALA A N 1
ATOM 627 C CA . ALA A 1 82 ? -11.286 -5.621 21.955 1.00 95.06 82 ALA A CA 1
ATOM 628 C C . ALA A 1 82 ? -12.215 -5.711 23.168 1.00 95.06 82 ALA A C 1
ATOM 630 O O . ALA A 1 82 ? -13.380 -5.302 23.120 1.00 95.06 82 ALA A O 1
ATOM 631 N N . SER A 1 83 ? -11.683 -6.258 24.261 1.00 95.88 83 SER A N 1
ATOM 632 C CA . SER A 1 83 ? -12.325 -6.221 25.575 1.00 95.88 83 SER A CA 1
ATOM 633 C C . SER A 1 83 ? -12.518 -4.778 26.046 1.00 95.88 83 SER A C 1
ATOM 635 O O . SER A 1 83 ? -11.820 -3.874 25.599 1.00 95.88 83 SER A O 1
ATOM 637 N N . ARG A 1 84 ? -13.441 -4.563 26.991 1.00 92.38 84 ARG A N 1
ATOM 638 C CA . ARG A 1 84 ? -13.829 -3.219 27.462 1.00 92.38 84 ARG A CA 1
ATOM 639 C C . ARG A 1 84 ? -12.664 -2.369 27.978 1.00 92.38 84 ARG A C 1
ATOM 641 O O . ARG A 1 84 ? -12.711 -1.156 27.834 1.00 92.38 84 ARG A O 1
ATOM 648 N N . ASP A 1 85 ? -11.641 -3.007 28.536 1.00 94.62 85 ASP A N 1
ATOM 649 C CA . ASP A 1 85 ? -10.493 -2.331 29.149 1.00 94.62 85 ASP A CA 1
ATOM 650 C C . ASP A 1 85 ? -9.313 -2.141 28.174 1.00 94.62 85 ASP A C 1
ATOM 652 O O . ASP A 1 85 ? -8.227 -1.732 28.581 1.00 94.62 85 ASP A O 1
ATOM 656 N N . VAL A 1 86 ? -9.503 -2.456 26.886 1.00 96.38 86 VAL A N 1
ATOM 657 C CA . VAL A 1 86 ? -8.483 -2.328 25.838 1.00 96.38 86 VAL A CA 1
ATOM 658 C C . VAL A 1 86 ? -8.991 -1.397 24.739 1.00 96.38 86 VAL A C 1
ATOM 660 O O . VAL A 1 86 ? -9.981 -1.680 24.068 1.00 96.38 86 VAL A O 1
ATOM 663 N N . GLY A 1 87 ? -8.275 -0.291 24.537 1.00 96.06 87 GLY A N 1
ATOM 664 C CA . GLY A 1 87 ? -8.536 0.669 23.467 1.00 96.06 87 GLY A CA 1
ATOM 665 C C . GLY A 1 87 ? -7.594 0.481 22.277 1.00 96.06 87 GLY A C 1
ATOM 666 O O . GLY A 1 87 ? -6.398 0.248 22.438 1.00 96.06 87 GLY A O 1
ATOM 667 N N . CYS A 1 88 ? -8.131 0.620 21.072 1.00 97.31 88 CYS A N 1
ATOM 668 C CA . CYS A 1 88 ? -7.404 0.651 19.818 1.00 97.31 88 CYS A CA 1
ATOM 669 C C . CYS A 1 88 ? -7.063 2.101 19.459 1.00 97.31 88 CYS A C 1
ATOM 671 O O . CYS A 1 88 ? -7.954 2.897 19.159 1.00 97.31 88 CYS A O 1
ATOM 673 N N . CYS A 1 89 ? -5.773 2.436 19.496 1.00 97.88 89 CYS A N 1
ATOM 674 C CA . CYS A 1 89 ? -5.287 3.780 19.170 1.00 97.88 89 CYS A CA 1
ATOM 675 C C . CYS A 1 89 ? -5.173 4.031 17.659 1.00 97.88 89 CYS A C 1
ATOM 677 O O . CYS A 1 89 ? -5.132 5.179 17.222 1.00 97.88 89 CYS A O 1
ATOM 679 N N . GLY A 1 90 ? -5.102 2.972 16.853 1.00 97.50 90 GLY A N 1
ATOM 680 C CA . GLY A 1 90 ? -4.950 3.060 15.405 1.00 97.50 90 GLY A CA 1
ATOM 681 C C . GLY A 1 90 ? -4.039 1.984 14.829 1.00 97.50 90 GLY A C 1
ATOM 682 O O . GLY A 1 90 ? -3.614 1.066 15.534 1.00 97.50 90 GLY A O 1
ATOM 683 N N . ALA A 1 91 ? -3.735 2.122 13.540 1.00 97.38 91 ALA A N 1
ATOM 684 C CA . ALA A 1 91 ? -2.849 1.235 12.795 1.00 97.38 91 ALA A CA 1
ATOM 685 C C . ALA A 1 91 ? -1.824 2.031 11.966 1.00 97.38 91 ALA A C 1
ATOM 687 O O . ALA A 1 91 ? -2.080 3.167 11.560 1.00 97.38 91 ALA A O 1
ATOM 688 N N . ILE A 1 92 ? -0.659 1.431 11.709 1.00 96.56 92 ILE A N 1
ATOM 689 C CA . ILE A 1 92 ? 0.406 1.988 10.861 1.00 96.56 92 ILE A CA 1
ATOM 690 C C . ILE A 1 92 ? 0.729 0.954 9.781 1.00 96.56 92 ILE A C 1
ATOM 692 O O . ILE A 1 92 ? 1.088 -0.175 10.106 1.00 96.56 92 ILE A O 1
ATOM 696 N N . GLY A 1 93 ? 0.612 1.337 8.511 1.00 94.25 93 GLY A N 1
ATOM 697 C CA . GLY A 1 93 ? 0.858 0.458 7.367 1.00 94.25 93 GLY A CA 1
ATOM 698 C C . GLY A 1 93 ? 0.234 1.007 6.083 1.00 94.25 93 GLY A C 1
ATOM 699 O O . GLY A 1 93 ? -0.254 2.136 6.081 1.00 94.25 93 GLY A O 1
ATOM 700 N N . GLY A 1 94 ? 0.251 0.207 5.012 1.00 94.06 94 GLY A N 1
ATOM 701 C CA . GLY A 1 94 ? -0.495 0.477 3.778 1.00 94.06 94 GLY A CA 1
ATOM 702 C C . GLY A 1 94 ? -1.976 0.198 4.001 1.00 94.06 94 GLY A C 1
ATOM 703 O O . GLY A 1 94 ? -2.395 -0.944 3.868 1.00 94.06 94 GLY A O 1
ATOM 704 N N . LEU A 1 95 ? -2.722 1.204 4.457 1.00 95.81 95 LEU A N 1
ATOM 705 C CA . LEU A 1 95 ? -4.125 1.058 4.851 1.00 95.81 95 LEU A CA 1
ATOM 706 C C . LEU A 1 95 ? -4.874 2.397 4.830 1.00 95.81 95 LEU A C 1
ATOM 708 O O . LEU A 1 95 ? -4.285 3.479 4.897 1.00 95.81 95 LEU A O 1
ATOM 712 N N . SER A 1 96 ? -6.203 2.325 4.788 1.00 96.06 96 SER A N 1
ATOM 713 C CA . SER A 1 96 ? -7.111 3.475 4.861 1.00 96.06 96 SER A CA 1
ATOM 714 C C . SER A 1 96 ? -8.155 3.293 5.955 1.00 96.06 96 SER A C 1
ATOM 716 O O . SER A 1 96 ? -8.764 2.238 6.081 1.00 96.06 96 SER A O 1
ATOM 718 N N . SER A 1 97 ? -8.411 4.341 6.738 1.00 95.88 97 SER A N 1
ATOM 719 C CA . SER A 1 97 ? -9.473 4.330 7.755 1.00 95.88 97 SER A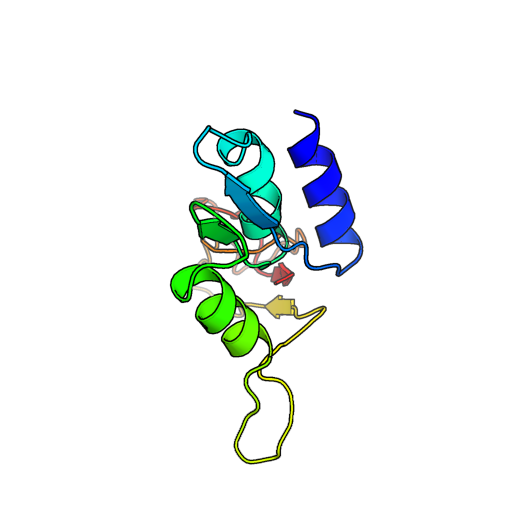 CA 1
ATOM 720 C C . SER A 1 97 ? -10.861 4.245 7.115 1.00 95.88 97 SER A C 1
ATOM 722 O O . SER A 1 97 ? -11.176 5.027 6.218 1.00 95.88 97 SER A O 1
ATOM 724 N N . LEU A 1 98 ? -11.709 3.351 7.634 1.00 96.12 98 LEU A N 1
ATOM 725 C CA . LEU A 1 98 ? -13.132 3.264 7.283 1.00 96.12 98 LEU A CA 1
ATOM 726 C C . LEU A 1 98 ? -14.032 4.032 8.266 1.00 96.12 98 LEU A C 1
ATOM 728 O O . LEU A 1 98 ? -15.256 3.986 8.165 1.00 96.12 98 LEU A O 1
ATOM 732 N N . GLY A 1 99 ? -13.448 4.741 9.238 1.00 95.31 99 GLY A N 1
ATOM 733 C CA . GLY A 1 99 ? -14.175 5.646 10.132 1.00 95.31 99 GLY A CA 1
ATOM 734 C C . GLY A 1 99 ? -15.172 4.967 11.078 1.00 95.31 99 GLY A C 1
ATOM 735 O O . GLY A 1 99 ? -16.010 5.646 11.675 1.00 95.31 99 GLY A O 1
ATOM 736 N N . LYS A 1 100 ? -15.094 3.640 11.249 1.00 95.94 100 LYS A N 1
ATOM 737 C CA . LYS A 1 100 ? -15.906 2.909 12.227 1.00 95.94 100 LYS A CA 1
ATOM 738 C C . LYS A 1 100 ? -15.510 3.335 13.636 1.00 95.94 100 LYS A C 1
ATOM 740 O O . LYS A 1 100 ? -14.414 3.009 14.087 1.00 95.94 100 LYS A O 1
ATOM 745 N N . ARG A 1 101 ? -16.398 4.059 14.315 1.00 94.31 101 ARG A N 1
ATOM 746 C CA . ARG A 1 101 ? -16.267 4.413 15.734 1.00 94.31 101 ARG A CA 1
ATOM 747 C C . ARG A 1 101 ? -16.899 3.328 16.601 1.00 94.31 101 ARG A C 1
ATOM 749 O O . ARG A 1 101 ? -17.808 2.627 16.160 1.00 94.31 101 ARG A O 1
ATOM 756 N N . GLY A 1 102 ? -16.448 3.211 17.843 1.00 92.44 102 GLY A N 1
ATOM 757 C CA . GLY A 1 102 ? -16.976 2.216 18.765 1.00 92.44 102 GLY A CA 1
ATOM 758 C C . GLY A 1 102 ? -16.324 2.280 20.142 1.00 92.44 102 GLY A C 1
ATOM 759 O O . GLY A 1 102 ? -15.398 3.063 20.341 1.00 92.44 102 GLY A O 1
ATOM 760 N N . PRO A 1 103 ? -16.788 1.445 21.086 1.00 94.00 103 PRO A N 1
ATOM 761 C CA . PRO A 1 103 ? -16.289 1.439 22.461 1.00 94.00 103 PRO A CA 1
ATOM 762 C C . PRO A 1 103 ? -14.821 1.009 22.567 1.00 94.00 103 PRO A C 1
ATOM 764 O O . PRO A 1 103 ? -14.166 1.339 23.545 1.00 94.00 103 PRO A O 1
ATOM 767 N N . CYS A 1 104 ? -14.305 0.279 21.574 1.00 95.44 104 CYS A N 1
ATOM 768 C CA . CYS A 1 104 ? -12.905 -0.126 21.514 1.00 95.44 104 CYS A CA 1
ATOM 769 C C . CYS A 1 104 ? -11.997 0.916 20.846 1.00 95.44 104 CYS A C 1
ATOM 771 O O . CYS A 1 104 ? -10.811 0.651 20.726 1.00 95.44 104 CYS A O 1
ATOM 773 N N . VAL A 1 105 ? -12.497 2.069 20.384 1.00 97.56 105 VAL A N 1
ATOM 774 C CA . VAL A 1 105 ? -11.646 3.130 19.816 1.00 97.56 105 VAL A CA 1
ATOM 775 C C . VAL A 1 105 ? -11.123 3.998 20.957 1.00 97.56 105 VAL A C 1
ATOM 777 O O . VAL A 1 105 ? -11.912 4.561 21.712 1.00 97.56 105 VAL A O 1
ATOM 780 N N . ALA A 1 106 ? -9.801 4.090 21.095 1.00 96.94 106 ALA A N 1
ATOM 781 C CA . ALA A 1 106 ? -9.175 4.908 22.128 1.00 96.94 106 ALA A CA 1
ATOM 782 C C . ALA A 1 106 ? -9.278 6.408 21.802 1.00 96.94 106 ALA A C 1
ATOM 784 O O . ALA A 1 106 ? -9.324 6.801 20.638 1.00 96.94 106 ALA A O 1
ATOM 785 N N . GLU A 1 107 ? -9.259 7.255 22.835 1.00 94.94 107 GLU A N 1
ATOM 786 C CA . GLU A 1 107 ? -9.156 8.714 22.662 1.00 94.94 107 GLU A CA 1
ATOM 787 C C . GLU A 1 107 ? -7.776 9.139 22.142 1.00 94.94 107 GLU A C 1
ATOM 789 O O . GLU A 1 107 ? -7.649 10.137 21.435 1.00 94.94 107 GLU A O 1
ATOM 794 N N . SER A 1 108 ? -6.731 8.386 22.497 1.00 96.62 108 SER A N 1
ATOM 795 C CA . SER A 1 108 ? -5.384 8.600 21.975 1.00 96.62 108 SER A CA 1
ATOM 796 C C . SER A 1 108 ? -5.264 7.982 20.585 1.00 96.62 108 SER A C 1
ATOM 798 O O . SER A 1 108 ? -5.513 6.790 20.414 1.00 96.62 108 SER A O 1
ATOM 800 N N . GLU A 1 109 ? -4.852 8.784 19.604 1.00 96.94 109 GLU A N 1
ATOM 801 C CA . GLU A 1 109 ? -4.669 8.342 18.221 1.00 96.94 109 GLU A CA 1
ATOM 802 C C . GLU A 1 109 ? -3.188 8.116 17.886 1.00 96.94 109 GLU A C 1
ATOM 804 O O . GLU A 1 109 ? -2.328 8.944 18.195 1.00 96.94 109 GLU A O 1
ATOM 809 N N . ILE A 1 110 ? -2.890 6.999 17.215 1.00 97.38 110 ILE A N 1
ATOM 810 C CA . ILE A 1 110 ? -1.564 6.665 16.681 1.00 97.38 110 ILE A CA 1
ATOM 811 C C . ILE A 1 110 ? -1.723 6.202 15.228 1.00 97.38 110 ILE A C 1
ATOM 813 O O . ILE A 1 110 ? -2.460 5.259 14.949 1.00 97.38 110 ILE A O 1
ATOM 817 N N . GLY A 1 111 ? -1.005 6.835 14.295 1.00 96.19 111 GLY A N 1
ATOM 818 C CA . GLY A 1 111 ? -1.095 6.499 12.870 1.00 96.19 111 GLY A CA 1
ATOM 819 C C . GLY A 1 111 ? -2.483 6.796 12.296 1.00 96.19 111 GLY A C 1
ATOM 820 O O . GLY A 1 111 ? -3.028 7.880 12.501 1.00 96.19 111 GLY A O 1
ATOM 821 N N . CYS A 1 112 ? -3.069 5.834 11.582 1.00 95.94 112 CYS A N 1
ATOM 822 C CA . CYS A 1 112 ? -4.460 5.895 11.136 1.00 95.94 112 CYS A CA 1
ATOM 823 C C . CYS A 1 112 ? -5.404 5.517 12.289 1.00 95.94 112 CYS A C 1
ATOM 825 O O . CYS A 1 112 ? -5.948 4.412 12.320 1.00 95.94 112 CYS A O 1
ATOM 827 N N . GLY A 1 113 ? -5.552 6.430 13.250 1.00 96.94 113 GLY A N 1
ATOM 828 C CA . GLY A 1 113 ? -6.404 6.290 14.433 1.00 96.94 113 GLY A CA 1
ATOM 829 C C . GLY A 1 113 ? -7.870 6.673 14.219 1.00 96.94 113 GLY A C 1
ATOM 830 O O . GLY A 1 113 ? -8.360 6.774 13.090 1.00 96.94 113 GLY A O 1
ATOM 831 N N . GLY A 1 114 ? -8.590 6.843 15.333 1.00 97.25 114 GLY A N 1
ATOM 832 C CA . GLY A 1 114 ? -9.992 7.280 15.343 1.00 97.25 114 GLY A CA 1
ATOM 833 C C . GLY A 1 114 ? -10.986 6.255 14.783 1.00 97.25 114 GLY A C 1
ATOM 834 O O . GLY A 1 114 ? -12.150 6.583 14.532 1.00 97.25 114 GLY A O 1
ATOM 835 N N . THR A 1 115 ? -10.547 5.011 14.574 1.00 97.81 115 THR A N 1
ATOM 836 C CA . THR A 1 115 ? -11.370 3.914 14.070 1.00 97.81 115 THR A CA 1
ATOM 837 C C . THR A 1 115 ? -10.905 2.561 14.605 1.00 97.81 115 THR A C 1
ATOM 839 O O . THR A 1 115 ? -9.783 2.435 15.085 1.00 97.81 115 THR A O 1
ATOM 842 N N . SER A 1 116 ? -11.766 1.549 14.506 1.00 97.50 116 SER A N 1
ATOM 843 C CA . SER A 1 116 ? -11.426 0.137 14.703 1.00 97.50 116 SER A CA 1
ATOM 844 C C . SER A 1 116 ? -11.520 -0.691 13.413 1.00 97.50 116 SER A C 1
ATOM 846 O O . SER A 1 116 ? -11.508 -1.920 13.486 1.00 97.50 116 SER A O 1
ATOM 848 N N . ARG A 1 117 ? -11.677 -0.045 12.245 1.00 97.94 117 ARG A N 1
ATOM 849 C CA . ARG A 1 117 ? -11.816 -0.717 10.946 1.00 97.94 117 ARG A CA 1
ATOM 850 C C . ARG A 1 117 ? -11.056 0.017 9.840 1.00 97.94 117 ARG A C 1
ATOM 852 O O . ARG A 1 117 ? -11.198 1.233 9.691 1.00 97.94 117 ARG A O 1
ATOM 859 N N . TRP A 1 118 ? -10.310 -0.733 9.038 1.00 97.75 118 TRP A N 1
ATOM 860 C CA . TRP A 1 118 ? -9.499 -0.223 7.932 1.00 97.75 118 TRP A CA 1
ATOM 861 C C . TRP A 1 118 ? -9.697 -1.062 6.674 1.00 97.75 118 TRP A C 1
ATOM 863 O O . TRP A 1 118 ? -9.915 -2.265 6.773 1.00 97.75 118 TRP A O 1
ATOM 873 N N . ALA A 1 119 ? -9.592 -0.422 5.515 1.00 96.31 119 ALA A N 1
ATOM 874 C CA . ALA A 1 119 ? -9.343 -1.093 4.247 1.00 96.31 119 ALA A CA 1
ATOM 875 C C . ALA A 1 119 ? -7.829 -1.275 4.071 1.00 96.31 119 ALA A C 1
ATOM 877 O O . ALA A 1 119 ? -7.061 -0.399 4.493 1.00 96.31 119 ALA A O 1
ATOM 878 N N . LEU A 1 120 ? -7.428 -2.398 3.480 1.00 93.25 120 LEU A N 1
ATOM 879 C CA . LEU A 1 120 ? -6.044 -2.737 3.147 1.00 93.25 120 LEU A CA 1
ATOM 880 C C . LEU A 1 120 ? -5.809 -2.555 1.644 1.00 93.25 120 LEU A C 1
ATOM 882 O O . LEU A 1 120 ? -6.636 -3.079 0.864 1.00 93.25 120 LEU A O 1
#

Secondary structure (DSSP, 8-state):
-HHHHHHHHHHHTT----EEEE-SS--SHHHHTHHHHHH---EEEES-TTSHHHHHHHHHTT-B-TTS-BS---S-EEE----TT--B--B-SS-EE-----TTB-SS--SB-S-SEEE-